Protein AF-A0A943TIC5-F1 (afdb_monomer_lite)

Radius of gyration: 16.65 Å; chains: 1; bounding box: 33×41×45 Å

Secondary structure (DSSP, 8-state):
-HHHHHHHHHHHHHHHHHHHHH-THHHHHHHHHHHHHHHHHHHHHTT-TTSHHHHHHHHHHHHHHHHHHH--SS-HHHHHHHHHHHHHHHHHHTTTSS-HHHHHHHHHIIIIIIIHHHHHHHT-

Structure (mmCIF, N/CA/C/O backbone):
data_AF-A0A943TIC5-F1
#
_entry.id   AF-A0A943TIC5-F1
#
loop_
_atom_site.group_PDB
_atom_site.id
_atom_site.type_symbol
_atom_site.label_atom_id
_atom_site.label_alt_id
_atom_site.label_comp_id
_atom_site.label_asym_id
_atom_site.label_entity_id
_atom_site.label_seq_id
_atom_site.pdbx_PDB_ins_code
_atom_site.Cartn_x
_atom_site.Cartn_y
_atom_site.Cartn_z
_atom_site.occupancy
_atom_site.B_iso_or_equiv
_atom_site.auth_seq_id
_atom_site.auth_comp_id
_atom_site.auth_asym_id
_atom_site.auth_atom_id
_atom_site.pdbx_PDB_model_num
ATOM 1 N N . MET A 1 1 ? 5.659 24.049 21.226 1.00 69.56 1 MET A N 1
ATOM 2 C CA . MET A 1 1 ? 6.246 22.860 20.567 1.00 69.56 1 MET A CA 1
ATOM 3 C C . MET A 1 1 ? 5.833 21.538 21.224 1.00 69.56 1 MET A C 1
ATOM 5 O O . MET A 1 1 ? 5.447 20.629 20.507 1.00 69.56 1 MET A O 1
ATOM 9 N N . PHE A 1 2 ? 5.856 21.415 22.560 1.00 76.38 2 PHE A N 1
ATOM 10 C CA . PHE A 1 2 ? 5.430 20.178 23.243 1.00 76.38 2 PHE A CA 1
ATOM 11 C C . PHE A 1 2 ? 3.911 19.936 23.170 1.00 76.38 2 PHE A C 1
ATOM 13 O O . PHE A 1 2 ? 3.468 18.842 22.836 1.00 76.38 2 PHE A O 1
ATOM 20 N N . LYS A 1 3 ? 3.107 20.990 23.387 1.00 81.31 3 LYS A N 1
ATOM 21 C CA . LYS A 1 3 ? 1.635 20.911 23.371 1.00 81.31 3 LYS A CA 1
ATOM 22 C C . LYS A 1 3 ? 1.065 20.403 22.039 1.00 81.31 3 LYS A C 1
ATOM 24 O O . LYS A 1 3 ? 0.133 19.617 22.052 1.00 81.31 3 LYS A O 1
ATOM 29 N N . THR A 1 4 ? 1.643 20.794 20.902 1.00 82.88 4 THR A N 1
ATOM 30 C CA . THR A 1 4 ? 1.172 20.378 19.568 1.00 82.88 4 THR A CA 1
ATOM 31 C C . THR A 1 4 ? 1.482 18.913 19.258 1.00 82.88 4 THR A C 1
ATOM 33 O O . THR A 1 4 ? 0.643 18.226 18.684 1.00 82.88 4 THR A O 1
ATOM 36 N N . ARG A 1 5 ? 2.648 18.402 19.683 1.00 84.06 5 ARG A N 1
ATOM 37 C CA . ARG A 1 5 ? 2.990 16.972 19.560 1.00 84.06 5 ARG A CA 1
ATOM 38 C C . ARG A 1 5 ? 2.106 16.100 20.448 1.00 84.06 5 ARG A C 1
ATOM 40 O O . ARG A 1 5 ? 1.620 15.068 20.002 1.00 84.06 5 ARG A O 1
ATOM 47 N N . LEU A 1 6 ? 1.873 16.548 21.680 1.00 86.94 6 LEU A N 1
ATOM 48 C CA . LEU A 1 6 ? 1.070 15.819 22.657 1.00 86.94 6 LEU A CA 1
ATOM 49 C C . LEU A 1 6 ? -0.410 15.772 22.245 1.00 86.94 6 LEU A C 1
ATOM 51 O O . LEU A 1 6 ? -1.025 14.712 22.305 1.00 86.94 6 LEU A O 1
ATOM 55 N N . LEU A 1 7 ? -0.954 16.883 21.734 1.00 87.81 7 LEU A N 1
ATOM 56 C CA . LEU A 1 7 ? -2.326 16.931 21.225 1.00 87.81 7 LEU A CA 1
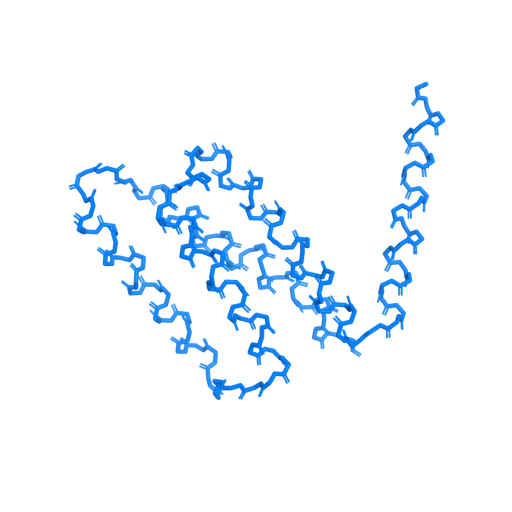ATOM 57 C C . LEU A 1 7 ? -2.518 16.016 20.003 1.00 87.81 7 LEU A C 1
ATOM 59 O O . LEU A 1 7 ? -3.481 15.259 19.963 1.00 87.81 7 LEU A O 1
ATOM 63 N N . SER A 1 8 ? -1.587 16.043 19.040 1.00 87.94 8 SER A N 1
ATOM 64 C CA . SER A 1 8 ? -1.632 15.174 17.852 1.00 87.94 8 SER A CA 1
ATOM 65 C C . SER A 1 8 ? -1.629 13.687 18.224 1.00 87.94 8 SER A C 1
ATOM 67 O O . SER A 1 8 ? -2.455 12.927 17.722 1.00 87.94 8 SER A O 1
ATOM 69 N N . GLY A 1 9 ? -0.774 13.283 19.171 1.00 85.44 9 GLY A N 1
ATOM 70 C CA . GLY A 1 9 ? -0.727 11.900 19.651 1.00 85.44 9 GLY A CA 1
ATOM 71 C C . GLY A 1 9 ? -2.038 11.450 20.298 1.00 85.44 9 GLY A C 1
ATOM 72 O O . GLY A 1 9 ? -2.552 10.389 19.956 1.00 85.44 9 GLY A O 1
ATOM 73 N N . ILE A 1 10 ? -2.619 12.271 21.180 1.00 90.81 10 ILE A N 1
ATOM 74 C CA . ILE A 1 10 ? -3.904 11.955 21.826 1.00 90.81 10 ILE A CA 1
ATOM 75 C C . ILE A 1 10 ? -5.013 11.806 20.780 1.00 90.81 10 ILE A C 1
ATOM 77 O O . ILE A 1 10 ? -5.767 10.835 20.820 1.00 90.81 10 ILE A O 1
ATOM 81 N N . VAL A 1 11 ? -5.092 12.737 19.826 1.00 90.38 11 VAL A N 1
ATOM 82 C CA . VAL A 1 11 ? -6.100 12.694 18.757 1.00 90.38 11 VAL A CA 1
ATOM 83 C C . VAL A 1 11 ? -5.946 11.427 17.912 1.00 90.38 11 VAL A C 1
ATOM 85 O O . VAL A 1 11 ? -6.943 10.758 17.651 1.00 90.38 11 VAL A O 1
ATOM 88 N N . LEU A 1 12 ? -4.717 11.053 17.541 1.00 87.38 12 LEU A N 1
ATOM 89 C CA . LEU A 1 12 ? -4.454 9.846 16.754 1.00 87.38 12 LEU A CA 1
ATOM 90 C C . LEU A 1 12 ? -4.865 8.569 17.502 1.00 87.38 12 LEU A C 1
ATOM 92 O O . LEU A 1 12 ? -5.477 7.685 16.909 1.00 87.38 12 LEU A O 1
ATOM 96 N N . VAL A 1 13 ? -4.565 8.480 18.802 1.00 88.81 13 VAL A N 1
ATOM 97 C CA . VAL A 1 13 ? -4.925 7.318 19.632 1.00 88.81 13 VAL A CA 1
ATOM 98 C C . VAL A 1 13 ? -6.440 7.176 19.759 1.00 88.81 13 VAL A C 1
ATOM 100 O O . VAL A 1 13 ? -6.966 6.075 19.606 1.00 88.81 13 VAL A O 1
ATOM 103 N N . ILE A 1 14 ? -7.155 8.280 19.997 1.00 90.38 14 ILE A N 1
ATOM 104 C CA . ILE A 1 14 ? -8.623 8.269 20.059 1.00 90.38 14 ILE A CA 1
ATOM 105 C C . ILE A 1 14 ? -9.200 7.815 18.715 1.00 90.38 14 ILE A C 1
ATOM 107 O O . ILE A 1 14 ? -10.083 6.960 18.683 1.00 90.38 14 ILE A O 1
ATOM 111 N N . LEU A 1 15 ? -8.677 8.342 17.608 1.00 86.44 15 LEU A N 1
ATOM 112 C CA . LEU A 1 15 ? -9.132 7.992 16.266 1.00 86.44 15 LEU A CA 1
ATOM 113 C C . LEU A 1 15 ? -8.885 6.504 15.965 1.00 86.44 15 LEU A C 1
ATOM 115 O O . LEU A 1 15 ? -9.791 5.824 15.489 1.00 86.44 15 LEU A O 1
ATOM 119 N N . ALA A 1 16 ? -7.717 5.968 16.332 1.00 84.94 16 ALA A N 1
ATOM 120 C CA . ALA A 1 16 ? -7.413 4.543 16.205 1.00 84.94 16 ALA A CA 1
ATOM 121 C C . ALA A 1 16 ? -8.378 3.665 17.021 1.00 84.94 16 ALA A C 1
ATOM 123 O O . ALA A 1 16 ? -8.881 2.668 16.505 1.00 84.94 16 ALA A O 1
ATOM 124 N N . LEU A 1 17 ? -8.695 4.048 18.264 1.00 85.50 17 LEU A N 1
ATOM 125 C CA . LEU A 1 17 ? -9.663 3.322 19.094 1.00 85.50 17 LEU A CA 1
ATOM 126 C C . LEU A 1 17 ? -11.062 3.323 18.473 1.00 85.50 17 LEU A C 1
ATOM 128 O O . LEU A 1 17 ? -11.698 2.274 18.412 1.00 85.50 17 LEU A O 1
ATOM 132 N N . VAL A 1 18 ? -11.532 4.472 17.981 1.00 83.31 18 VAL A N 1
ATOM 133 C CA . VAL A 1 18 ? -12.845 4.583 17.325 1.00 83.31 18 VAL A CA 1
ATOM 134 C C . VAL A 1 18 ? -12.911 3.704 16.077 1.00 83.31 18 VAL A C 1
ATOM 136 O O . VAL A 1 18 ? -13.894 2.980 15.903 1.00 83.31 18 VAL A O 1
ATOM 139 N N . LEU A 1 19 ? -11.869 3.719 15.240 1.00 83.19 19 LEU A N 1
ATOM 140 C CA . LEU A 1 19 ? -11.794 2.870 14.049 1.00 83.19 19 LEU A CA 1
ATOM 141 C C . LEU A 1 19 ? -11.861 1.386 14.424 1.00 83.19 19 LEU A C 1
ATOM 143 O O . LEU A 1 19 ? -12.705 0.664 13.893 1.00 83.19 19 LEU A O 1
ATOM 147 N N . ILE A 1 20 ? -11.040 0.955 15.389 1.00 81.75 20 ILE A N 1
ATOM 148 C CA . ILE A 1 20 ? -11.003 -0.438 15.849 1.00 81.75 20 ILE A CA 1
ATOM 149 C C . ILE A 1 20 ? -12.361 -0.859 16.421 1.00 81.75 20 ILE A C 1
ATOM 151 O O . ILE A 1 20 ? -12.832 -1.947 16.108 1.00 81.75 20 ILE A O 1
ATOM 155 N N . ILE A 1 21 ? -13.016 -0.018 17.230 1.00 81.31 21 ILE A N 1
ATOM 156 C CA . ILE A 1 21 ? -14.295 -0.353 17.877 1.00 81.31 21 ILE A CA 1
ATOM 157 C C . ILE A 1 21 ? -15.451 -0.442 16.875 1.00 81.31 21 ILE A C 1
ATOM 159 O O . ILE A 1 21 ? -16.255 -1.366 16.997 1.00 81.31 21 ILE A O 1
ATOM 163 N N . THR A 1 22 ? -15.525 0.480 15.909 1.00 77.44 22 THR A N 1
ATOM 164 C CA . THR A 1 22 ? -16.629 0.560 14.932 1.00 77.44 22 THR A CA 1
ATOM 165 C C . THR A 1 22 ? -16.642 -0.651 13.992 1.00 77.44 22 THR A C 1
ATOM 167 O O . THR A 1 22 ? -17.716 -1.163 13.677 1.00 77.44 22 THR A O 1
ATOM 170 N N . GLY A 1 23 ? -15.460 -1.158 13.617 1.00 67.81 23 GLY A N 1
ATOM 171 C CA . GLY A 1 23 ? -15.301 -2.375 12.814 1.00 67.81 23 GLY A CA 1
ATOM 172 C C . GLY A 1 23 ? -15.966 -2.321 11.429 1.00 67.81 23 GLY A C 1
ATOM 173 O O . GLY A 1 23 ? -16.434 -1.270 10.982 1.00 67.81 23 GLY A O 1
ATOM 174 N N . LYS A 1 24 ? -16.006 -3.478 10.750 1.00 77.38 24 LYS A N 1
ATOM 175 C CA . LYS A 1 24 ? -16.601 -3.658 9.408 1.00 77.38 24 LYS A CA 1
ATOM 176 C C . LYS A 1 24 ? -15.978 -2.716 8.362 1.00 77.38 24 LYS A C 1
ATOM 178 O O . LYS A 1 24 ? -14.787 -2.424 8.421 1.00 77.38 24 LYS A O 1
ATOM 183 N N . GLU A 1 25 ? -16.776 -2.210 7.426 1.00 78.44 25 GLU A N 1
ATOM 184 C CA . GLU A 1 25 ? -16.312 -1.461 6.251 1.00 78.44 25 GLU A CA 1
ATOM 185 C C . GLU A 1 25 ? -15.548 -0.172 6.587 1.00 78.44 25 GLU A C 1
ATOM 187 O O . GLU A 1 25 ? -14.667 0.254 5.842 1.00 78.44 25 GLU A O 1
ATOM 192 N N . VAL A 1 26 ? -15.812 0.437 7.749 1.00 80.25 26 VAL A N 1
ATOM 193 C CA . VAL A 1 26 ? -15.071 1.626 8.208 1.00 80.25 26 VAL A CA 1
ATOM 194 C C . VAL A 1 26 ? -13.609 1.278 8.488 1.00 80.25 26 VAL A C 1
ATOM 196 O O . VAL A 1 26 ? -12.700 2.052 8.166 1.00 80.25 26 VAL A O 1
ATOM 199 N N . LEU A 1 27 ? -13.363 0.101 9.066 1.00 80.56 27 LEU A N 1
ATOM 200 C CA . LEU A 1 27 ? -12.008 -0.379 9.296 1.00 80.56 27 LEU A CA 1
ATOM 201 C C . LEU A 1 27 ? -11.344 -0.772 7.972 1.00 80.56 27 LEU A C 1
ATOM 203 O O . LEU A 1 27 ? -10.167 -0.477 7.785 1.00 80.56 27 LEU A O 1
ATOM 207 N N . LEU A 1 28 ? -12.090 -1.350 7.024 1.00 84.25 28 LEU A N 1
ATOM 208 C CA . LEU A 1 28 ? -11.551 -1.676 5.701 1.00 84.25 28 LEU A CA 1
ATOM 209 C C . LEU A 1 28 ? -11.098 -0.416 4.960 1.00 84.25 28 LEU A C 1
ATOM 211 O O . LEU A 1 28 ? -9.959 -0.335 4.506 1.00 84.25 28 LEU A O 1
ATOM 215 N N . PHE A 1 29 ? -11.950 0.606 4.893 1.00 84.94 29 PHE A N 1
ATOM 216 C CA . PHE A 1 29 ? -11.627 1.827 4.159 1.00 84.94 29 PHE A CA 1
ATOM 217 C C . PHE A 1 29 ? -10.478 2.607 4.812 1.00 84.94 29 PHE A C 1
ATOM 219 O O . PHE A 1 29 ? -9.604 3.139 4.126 1.00 84.94 29 PHE A O 1
ATOM 226 N N . SER A 1 30 ? -10.444 2.651 6.147 1.00 85.31 30 SER A N 1
ATOM 227 C CA . SER A 1 30 ? -9.354 3.305 6.877 1.00 85.31 30 SER A CA 1
ATOM 228 C C . SER A 1 30 ? -8.027 2.554 6.753 1.00 85.31 30 SER A C 1
ATOM 230 O O . SER A 1 30 ? -7.007 3.190 6.495 1.00 85.31 30 SER A O 1
ATOM 232 N N . THR A 1 31 ? -8.019 1.224 6.865 1.00 86.81 31 THR A N 1
ATOM 233 C CA . THR A 1 31 ? -6.808 0.408 6.662 1.00 86.81 31 THR A CA 1
ATO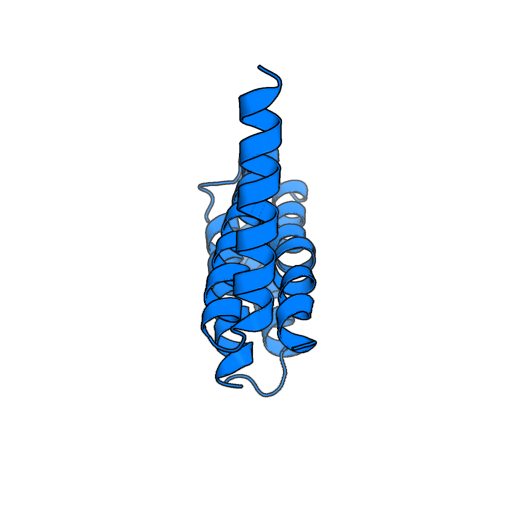M 234 C C . THR A 1 31 ? -6.314 0.482 5.222 1.00 86.81 31 THR A C 1
ATOM 236 O O . THR A 1 31 ? -5.122 0.694 5.019 1.00 86.81 31 THR A O 1
ATOM 239 N N . LEU A 1 32 ? -7.206 0.464 4.227 1.00 89.56 32 LEU A N 1
ATOM 240 C CA . LEU A 1 32 ? -6.859 0.714 2.826 1.00 89.56 32 LEU A CA 1
ATOM 241 C C . LEU A 1 32 ? -6.238 2.103 2.628 1.00 89.56 32 LEU A C 1
ATOM 243 O O . LEU A 1 32 ? -5.192 2.219 1.988 1.00 89.56 32 LEU A O 1
ATOM 247 N N . ALA A 1 33 ? -6.831 3.155 3.199 1.00 89.81 33 ALA A N 1
ATOM 248 C CA . ALA A 1 33 ? -6.285 4.506 3.097 1.00 89.81 33 ALA A CA 1
ATOM 249 C C . ALA A 1 33 ? -4.887 4.601 3.730 1.00 89.81 33 ALA A C 1
ATOM 251 O O . ALA A 1 33 ? -3.966 5.140 3.114 1.00 89.81 33 ALA A O 1
ATOM 252 N N . ILE A 1 34 ? -4.704 4.029 4.924 1.00 91.19 34 ILE A N 1
ATOM 253 C CA . ILE A 1 34 ? -3.409 3.999 5.618 1.00 91.19 34 ILE A CA 1
ATOM 254 C C . ILE A 1 34 ? -2.389 3.174 4.822 1.00 91.19 34 ILE A C 1
ATOM 256 O O . ILE A 1 34 ? -1.250 3.610 4.664 1.00 91.19 34 ILE A O 1
ATOM 260 N N . SER A 1 35 ? -2.785 2.026 4.269 1.00 91.38 35 SER A N 1
ATOM 261 C CA . SER A 1 35 ? -1.923 1.202 3.421 1.00 91.38 35 SER A CA 1
ATOM 262 C C . SER A 1 35 ? -1.486 1.944 2.162 1.00 91.38 35 SER A C 1
ATOM 264 O O . SER A 1 35 ? -0.300 1.932 1.846 1.00 91.38 35 SER A O 1
ATOM 266 N N . CYS A 1 36 ? -2.392 2.646 1.478 1.00 89.31 36 CYS A N 1
ATOM 267 C CA . CYS A 1 36 ? -2.048 3.465 0.315 1.00 89.31 36 CYS A CA 1
ATOM 268 C C . CYS A 1 36 ? -1.067 4.590 0.674 1.00 89.31 36 CYS A C 1
ATOM 270 O O . CYS A 1 36 ? -0.108 4.815 -0.063 1.00 89.31 36 CYS A O 1
ATOM 272 N N . ILE A 1 37 ? -1.259 5.261 1.817 1.00 91.25 37 ILE A N 1
ATOM 273 C CA . ILE A 1 37 ? -0.324 6.287 2.306 1.00 91.25 37 ILE A CA 1
ATOM 274 C C . ILE A 1 37 ? 1.046 5.666 2.607 1.00 91.25 37 ILE A C 1
ATOM 276 O O . ILE A 1 37 ? 2.065 6.187 2.157 1.00 91.25 37 ILE A O 1
ATOM 280 N N . GLY A 1 38 ? 1.089 4.527 3.302 1.00 90.69 38 GLY A N 1
ATOM 281 C CA . GLY A 1 38 ? 2.343 3.838 3.613 1.00 90.69 38 GLY A CA 1
ATOM 282 C C . GLY A 1 38 ? 3.073 3.338 2.362 1.00 90.69 38 GLY A C 1
ATOM 283 O O . GLY A 1 38 ? 4.290 3.483 2.253 1.00 90.69 38 GLY A O 1
ATOM 284 N N . MET A 1 39 ? 2.340 2.810 1.377 1.00 91.25 39 MET A N 1
ATOM 285 C CA . MET A 1 39 ? 2.901 2.423 0.079 1.00 91.25 39 MET A CA 1
ATOM 286 C C . MET A 1 39 ? 3.433 3.642 -0.681 1.00 91.25 39 MET A C 1
ATOM 288 O O . MET A 1 39 ? 4.502 3.558 -1.279 1.00 91.25 39 MET A O 1
ATOM 292 N N . TYR A 1 40 ? 2.750 4.786 -0.604 1.00 90.12 40 TYR A N 1
ATOM 293 C CA . TYR A 1 40 ? 3.218 6.039 -1.196 1.00 90.12 40 TYR A CA 1
ATOM 294 C C . TYR A 1 40 ? 4.517 6.539 -0.580 1.00 90.12 40 TYR A C 1
ATOM 296 O O . TYR A 1 40 ? 5.452 6.876 -1.311 1.00 90.12 40 TYR A O 1
ATOM 304 N N . GLU A 1 41 ? 4.621 6.534 0.746 1.00 89.00 41 GLU A N 1
ATOM 305 C CA . GLU A 1 41 ? 5.864 6.894 1.423 1.00 89.00 41 GLU A CA 1
ATOM 306 C C . GLU A 1 41 ? 7.007 5.948 1.042 1.00 89.00 41 GLU A C 1
ATOM 308 O O . GLU A 1 41 ? 8.099 6.417 0.710 1.00 89.00 41 GLU A O 1
ATOM 313 N N . LEU A 1 42 ? 6.745 4.636 0.991 1.00 90.50 42 LEU A N 1
ATOM 314 C CA . LEU A 1 42 ? 7.726 3.645 0.553 1.00 90.50 42 LEU A CA 1
ATOM 315 C C . LEU A 1 42 ? 8.181 3.915 -0.890 1.00 90.50 42 LEU A C 1
ATOM 317 O O . LEU A 1 42 ? 9.376 4.027 -1.155 1.00 90.50 42 LEU A O 1
ATOM 321 N N . TYR A 1 43 ? 7.251 4.075 -1.830 1.00 88.38 43 TYR A N 1
ATOM 322 C CA . TYR A 1 43 ? 7.564 4.285 -3.249 1.00 88.38 43 TYR A CA 1
ATOM 323 C C . TYR A 1 43 ? 8.285 5.608 -3.509 1.00 88.38 43 TYR A C 1
ATOM 325 O O . TYR A 1 43 ? 9.104 5.700 -4.431 1.00 88.38 43 TYR A O 1
ATOM 333 N N . ARG A 1 44 ? 8.041 6.622 -2.678 1.00 88.94 44 ARG A N 1
ATOM 334 C CA . ARG A 1 44 ? 8.745 7.903 -2.732 1.00 88.94 44 ARG A CA 1
ATOM 335 C C . ARG A 1 44 ? 10.214 7.787 -2.318 1.00 88.94 44 ARG A C 1
ATOM 337 O O . ARG A 1 44 ? 11.049 8.453 -2.932 1.00 88.94 44 ARG A O 1
ATOM 344 N N . VAL A 1 45 ? 10.563 6.927 -1.354 1.00 89.50 45 VAL A N 1
ATOM 345 C CA . VAL A 1 45 ? 11.974 6.663 -0.980 1.00 89.50 45 VAL A CA 1
ATOM 346 C C . VAL A 1 45 ? 12.767 6.131 -2.176 1.00 89.50 45 VAL A C 1
ATOM 348 O O . VAL A 1 45 ? 13.896 6.558 -2.413 1.00 89.50 45 VAL A O 1
ATOM 351 N N . PHE A 1 46 ? 12.141 5.273 -2.981 1.00 84.62 46 PHE A N 1
ATOM 352 C CA . PHE A 1 46 ? 12.725 4.719 -4.204 1.00 84.62 46 PHE A CA 1
ATOM 353 C C . PHE A 1 46 ? 12.531 5.617 -5.441 1.00 84.62 46 PHE A C 1
ATOM 355 O O . PHE A 1 46 ? 13.010 5.282 -6.517 1.00 84.62 46 PHE A O 1
ATOM 362 N N . LYS A 1 47 ? 11.873 6.781 -5.307 1.00 84.50 47 LYS A N 1
ATOM 363 C CA . LYS A 1 47 ? 11.566 7.733 -6.397 1.00 84.50 47 LYS A CA 1
ATOM 364 C C . LYS A 1 47 ? 10.745 7.137 -7.553 1.00 84.50 47 LYS A C 1
ATOM 366 O O . LYS A 1 47 ? 10.805 7.628 -8.679 1.00 84.50 47 LYS A O 1
ATOM 371 N N . ILE A 1 48 ? 9.929 6.123 -7.270 1.00 85.12 48 ILE A N 1
ATOM 372 C CA . ILE A 1 48 ? 9.089 5.421 -8.257 1.00 85.12 48 ILE A CA 1
ATOM 373 C C . ILE A 1 48 ? 7.599 5.760 -8.120 1.00 85.12 48 ILE A C 1
ATOM 375 O O . ILE A 1 48 ? 6.769 5.138 -8.777 1.00 85.12 48 ILE A O 1
ATOM 379 N N . GLU A 1 49 ? 7.245 6.755 -7.302 1.00 73.75 49 GLU A N 1
ATOM 380 C CA . GLU A 1 49 ? 5.864 7.076 -6.902 1.00 73.75 49 GLU A CA 1
ATOM 381 C C . GLU A 1 49 ? 4.890 7.314 -8.079 1.00 73.75 49 GLU A C 1
ATOM 383 O O . GLU A 1 49 ? 3.711 6.994 -7.964 1.00 73.75 49 GLU A O 1
ATOM 388 N N . LYS A 1 50 ? 5.378 7.819 -9.226 1.00 75.19 50 LYS A N 1
ATOM 389 C CA . LYS A 1 50 ? 4.582 8.064 -10.452 1.00 75.19 50 LYS A CA 1
ATOM 390 C C . LYS A 1 50 ? 4.828 7.039 -11.563 1.00 75.19 50 LYS A C 1
ATOM 392 O O . LYS A 1 50 ? 4.504 7.284 -12.723 1.00 75.19 50 LYS A O 1
ATOM 397 N N . SER A 1 51 ? 5.478 5.924 -11.243 1.00 84.50 51 SER A N 1
ATOM 398 C CA . SER A 1 51 ? 5.793 4.887 -12.223 1.00 84.50 51 SER A CA 1
ATOM 399 C C . SER A 1 51 ? 4.598 3.970 -12.492 1.00 84.50 51 SER A C 1
ATOM 401 O O . SER A 1 51 ? 3.728 3.785 -11.642 1.00 84.50 51 SER A O 1
ATOM 403 N N . LEU A 1 52 ? 4.597 3.336 -13.669 1.00 82.81 52 LEU A N 1
ATOM 404 C CA . LEU A 1 52 ? 3.631 2.286 -14.003 1.00 82.81 52 LEU A CA 1
ATOM 405 C C . LEU A 1 52 ? 3.693 1.114 -13.010 1.00 82.81 52 LEU A C 1
ATOM 407 O O . LEU A 1 52 ? 2.655 0.545 -12.691 1.00 82.81 52 LEU A O 1
ATOM 411 N N . LEU A 1 53 ? 4.876 0.788 -12.470 1.00 86.62 53 LEU A N 1
ATOM 412 C CA . LEU A 1 53 ? 5.005 -0.251 -11.445 1.00 86.62 53 LEU A CA 1
ATOM 413 C C . LEU A 1 53 ? 4.297 0.140 -10.146 1.00 86.62 53 LEU A C 1
ATOM 415 O O . LEU A 1 53 ? 3.563 -0.671 -9.591 1.00 86.62 53 LEU A O 1
ATOM 419 N N . ALA A 1 54 ? 4.477 1.375 -9.670 1.00 87.19 54 ALA A N 1
ATOM 420 C CA . ALA A 1 54 ? 3.795 1.845 -8.466 1.00 87.19 54 ALA A CA 1
ATOM 421 C C . ALA A 1 54 ? 2.269 1.812 -8.638 1.00 87.19 54 ALA A C 1
ATOM 423 O O . ALA A 1 54 ? 1.562 1.365 -7.738 1.00 87.19 54 ALA A O 1
ATOM 424 N N . ALA A 1 55 ? 1.769 2.203 -9.816 1.00 88.56 55 ALA A N 1
ATOM 425 C CA . ALA A 1 55 ? 0.348 2.107 -10.145 1.00 88.56 55 ALA A CA 1
ATOM 426 C C . ALA A 1 55 ? -0.172 0.662 -10.053 1.00 88.56 55 ALA A C 1
ATOM 428 O O . ALA A 1 55 ? -1.210 0.433 -9.434 1.00 88.56 55 ALA A O 1
ATOM 429 N N . LEU A 1 56 ? 0.567 -0.315 -10.593 1.00 90.88 56 LEU A N 1
ATOM 430 C CA . LEU A 1 56 ? 0.225 -1.735 -10.448 1.00 90.88 56 LEU A CA 1
ATOM 431 C C . LEU A 1 56 ? 0.198 -2.177 -8.980 1.00 90.88 56 LEU A C 1
ATOM 433 O O . LEU A 1 56 ? -0.710 -2.906 -8.589 1.00 90.88 56 LEU A O 1
ATOM 437 N N . GLY A 1 57 ? 1.149 -1.707 -8.168 1.00 90.50 57 GLY A N 1
ATOM 438 C CA . GLY A 1 57 ? 1.173 -1.947 -6.724 1.00 90.50 57 GLY A CA 1
ATOM 439 C C . GLY A 1 57 ? -0.091 -1.453 -6.021 1.00 90.50 57 GLY A C 1
ATOM 440 O O . GLY A 1 57 ? -0.734 -2.220 -5.306 1.00 90.50 57 GLY A O 1
ATOM 441 N N . TYR A 1 58 ? -0.493 -0.202 -6.262 1.00 89.94 58 TYR A N 1
ATOM 442 C CA . TYR A 1 58 ? -1.707 0.358 -5.657 1.00 89.94 58 TYR A CA 1
ATOM 443 C C . TYR A 1 58 ? -2.978 -0.350 -6.118 1.00 89.94 58 TYR A C 1
ATOM 445 O O . TYR A 1 58 ? -3.841 -0.645 -5.295 1.00 89.94 58 TYR A O 1
ATOM 453 N N . ILE A 1 59 ? -3.095 -0.649 -7.416 1.00 90.69 59 ILE A N 1
ATOM 454 C CA . ILE A 1 59 ? -4.254 -1.373 -7.952 1.00 90.69 59 ILE A CA 1
ATOM 455 C C . ILE A 1 59 ? -4.350 -2.747 -7.290 1.00 90.69 59 ILE A C 1
ATOM 457 O O . ILE A 1 59 ? -5.420 -3.124 -6.825 1.00 90.69 59 ILE A O 1
ATOM 461 N N . ALA A 1 60 ? -3.236 -3.472 -7.186 1.00 90.88 60 ALA A N 1
ATOM 462 C CA . ALA A 1 60 ? -3.217 -4.777 -6.542 1.00 90.88 60 ALA A CA 1
ATOM 463 C C . ALA A 1 60 ? -3.581 -4.697 -5.048 1.00 90.88 60 ALA A C 1
ATOM 465 O O . ALA A 1 60 ? -4.312 -5.559 -4.565 1.00 90.88 60 ALA A O 1
ATOM 466 N N . ALA A 1 61 ? -3.158 -3.647 -4.333 1.00 91.31 61 ALA A N 1
ATOM 467 C CA . ALA A 1 61 ? -3.570 -3.418 -2.947 1.00 91.31 61 ALA A CA 1
ATOM 468 C C . ALA A 1 61 ? -5.083 -3.163 -2.833 1.00 91.31 61 ALA A C 1
ATOM 470 O O . ALA A 1 61 ? -5.741 -3.769 -1.991 1.00 91.31 61 ALA A O 1
ATOM 471 N N . ILE A 1 62 ? -5.654 -2.327 -3.706 1.00 90.12 62 ILE A N 1
ATOM 472 C CA . ILE A 1 62 ? -7.101 -2.059 -3.733 1.00 90.12 62 ILE A CA 1
ATOM 473 C C . ILE A 1 62 ? -7.881 -3.343 -4.028 1.00 90.12 62 ILE A C 1
ATOM 475 O O . ILE A 1 62 ? -8.821 -3.666 -3.307 1.00 90.12 62 ILE A O 1
ATOM 479 N N . VAL A 1 63 ? -7.469 -4.106 -5.047 1.00 90.25 63 VAL A N 1
ATOM 480 C CA . VAL A 1 63 ? -8.116 -5.379 -5.399 1.00 90.25 63 VAL A CA 1
ATOM 481 C C . VA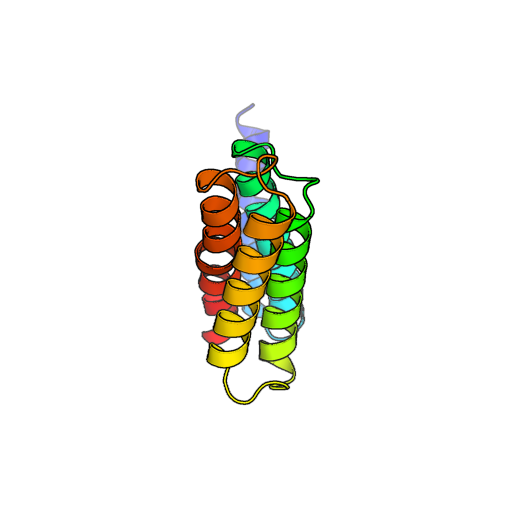L A 1 63 ? -8.029 -6.369 -4.237 1.00 90.25 63 VAL A C 1
ATOM 483 O O . VAL A 1 63 ? -9.016 -7.040 -3.953 1.00 90.25 63 VAL A O 1
ATOM 486 N N . PHE A 1 64 ? -6.895 -6.435 -3.536 1.00 88.38 64 PHE A N 1
ATOM 487 C CA . PHE A 1 64 ? -6.732 -7.287 -2.357 1.00 88.38 64 PHE A CA 1
ATOM 488 C C . PHE A 1 64 ? -7.702 -6.910 -1.225 1.00 88.38 64 PHE A C 1
ATOM 490 O O . PHE A 1 64 ? -8.375 -7.779 -0.679 1.00 88.38 64 PHE A O 1
ATOM 497 N N . TYR A 1 65 ? -7.841 -5.623 -0.909 1.00 85.69 65 TYR A N 1
ATOM 498 C CA . TYR A 1 65 ? -8.793 -5.167 0.107 1.00 85.69 65 TYR A CA 1
ATOM 499 C C . TYR A 1 65 ? -10.256 -5.397 -0.308 1.00 85.69 65 TYR A C 1
ATOM 501 O O . TYR A 1 65 ? -11.038 -5.892 0.497 1.00 85.69 65 TYR A O 1
ATOM 509 N N . CYS A 1 66 ? -10.631 -5.134 -1.566 1.00 85.81 66 CYS A N 1
ATOM 510 C CA . CYS A 1 66 ? -11.972 -5.469 -2.069 1.00 85.81 66 CYS A CA 1
ATOM 511 C C . CYS A 1 66 ? -12.248 -6.979 -2.026 1.00 85.81 66 CYS A C 1
ATOM 513 O O . CYS A 1 66 ? -13.375 -7.411 -1.783 1.00 85.81 66 CYS A O 1
ATOM 515 N N . ASN A 1 67 ? -11.219 -7.793 -2.266 1.00 87.38 67 ASN A N 1
ATOM 516 C CA . ASN A 1 67 ? -11.327 -9.240 -2.187 1.00 87.38 67 ASN A CA 1
ATOM 517 C C . ASN A 1 67 ? -11.623 -9.725 -0.762 1.00 87.38 67 ASN A C 1
ATOM 519 O O . ASN A 1 67 ? -12.369 -10.687 -0.611 1.00 87.38 67 ASN A O 1
ATOM 523 N N . LEU A 1 68 ? -11.106 -9.034 0.255 1.00 81.94 68 LEU A N 1
ATOM 524 C CA . LEU A 1 68 ? -11.314 -9.368 1.663 1.00 81.94 68 LEU A CA 1
ATOM 525 C C . LEU A 1 68 ? -12.797 -9.310 2.075 1.00 81.94 68 LEU A C 1
ATOM 527 O O . LEU A 1 68 ? -13.255 -10.162 2.832 1.00 81.94 68 LEU A O 1
ATOM 531 N N . GLU A 1 69 ? -13.551 -8.335 1.559 1.00 78.19 69 GLU A N 1
ATOM 532 C CA . GLU A 1 69 ? -14.983 -8.178 1.861 1.00 78.19 69 GLU A CA 1
ATOM 533 C C . GLU A 1 69 ? -15.879 -9.035 0.967 1.00 78.19 69 GLU A C 1
ATOM 535 O O . GLU A 1 69 ? -16.798 -9.698 1.451 1.00 78.19 69 GLU A O 1
ATOM 540 N N . TRP A 1 70 ? -15.617 -9.053 -0.341 1.00 73.94 70 TRP A N 1
ATOM 541 C CA . TRP A 1 70 ? -16.504 -9.720 -1.298 1.00 73.94 70 TRP A CA 1
ATOM 542 C C . TRP A 1 70 ? -16.135 -11.171 -1.603 1.00 73.94 70 TRP A C 1
ATOM 544 O O . TRP A 1 70 ? -16.915 -11.852 -2.265 1.00 73.94 70 TRP A O 1
ATOM 554 N N . ASN A 1 71 ? -14.973 -11.656 -1.151 1.00 77.12 71 ASN A N 1
ATOM 555 C CA . ASN A 1 71 ? -14.459 -13.004 -1.430 1.00 77.12 71 ASN A CA 1
ATOM 556 C C . ASN A 1 71 ? -14.549 -13.387 -2.922 1.00 77.12 71 ASN A C 1
ATOM 558 O O . ASN A 1 71 ? -14.867 -14.515 -3.289 1.00 77.12 71 ASN A O 1
ATOM 562 N N . PHE A 1 72 ? -14.275 -12.421 -3.807 1.00 71.62 72 PHE A N 1
ATOM 563 C CA . PHE A 1 72 ? -14.450 -12.577 -5.258 1.00 71.62 72 PHE A CA 1
ATOM 564 C C . PHE A 1 72 ? -13.487 -13.602 -5.882 1.00 71.62 72 PHE A C 1
ATOM 566 O O . PHE A 1 72 ? -13.774 -14.216 -6.905 1.00 71.62 72 PHE A O 1
ATOM 573 N N . ILE A 1 73 ? -12.321 -13.766 -5.262 1.00 75.62 73 ILE A N 1
ATOM 574 C CA . ILE A 1 73 ? -11.253 -14.677 -5.671 1.00 75.62 73 ILE A CA 1
ATOM 575 C C . ILE A 1 73 ? -11.165 -15.741 -4.578 1.00 75.62 73 ILE A C 1
ATOM 577 O O . ILE A 1 73 ? -10.791 -15.392 -3.460 1.00 75.62 73 ILE A O 1
ATOM 581 N N . PRO A 1 74 ? -11.497 -17.006 -4.882 1.00 70.69 74 PRO A N 1
ATOM 582 C CA . PRO A 1 74 ? -11.511 -18.078 -3.889 1.00 70.69 74 PRO A CA 1
ATOM 583 C C . PRO A 1 74 ? -10.111 -18.443 -3.377 1.00 70.69 74 PRO A C 1
ATOM 585 O O . PRO A 1 74 ? -9.989 -18.983 -2.284 1.00 70.69 74 PRO A O 1
ATOM 588 N N . ASP A 1 75 ? -9.060 -18.134 -4.144 1.00 81.31 75 ASP A N 1
ATOM 589 C CA . ASP A 1 75 ? -7.669 -18.319 -3.735 1.00 81.31 75 ASP A CA 1
ATOM 590 C C . ASP A 1 75 ? -6.855 -17.034 -3.957 1.00 81.31 75 ASP A C 1
ATOM 592 O O . ASP A 1 75 ? -6.495 -16.674 -5.082 1.00 81.31 75 ASP A O 1
ATOM 596 N N . ILE A 1 76 ? -6.538 -16.348 -2.856 1.00 83.81 76 ILE A N 1
ATOM 597 C CA . ILE A 1 76 ? -5.719 -15.126 -2.833 1.00 83.81 76 ILE A CA 1
ATOM 598 C C . ILE A 1 76 ? -4.331 -15.374 -3.452 1.00 83.81 76 ILE A C 1
ATOM 600 O O . ILE A 1 76 ? -3.721 -14.457 -4.012 1.00 83.81 76 ILE A O 1
ATOM 604 N N . MET A 1 77 ? -3.836 -16.613 -3.437 1.00 86.62 77 MET A N 1
ATOM 605 C CA . MET A 1 77 ? -2.541 -16.961 -4.017 1.00 86.62 77 MET A CA 1
ATOM 606 C C . MET A 1 77 ? -2.508 -16.743 -5.539 1.00 86.62 77 MET A C 1
ATOM 608 O O . MET A 1 77 ? -1.455 -16.410 -6.092 1.00 86.62 77 MET A O 1
ATOM 612 N N . ILE A 1 78 ? -3.663 -16.815 -6.212 1.00 88.25 78 ILE A N 1
ATOM 613 C CA . ILE A 1 78 ? -3.802 -16.472 -7.636 1.00 88.25 78 ILE A CA 1
ATOM 614 C C . ILE A 1 78 ? -3.529 -14.982 -7.862 1.00 88.25 78 ILE A C 1
ATOM 616 O O . ILE A 1 78 ? -2.831 -14.626 -8.813 1.00 88.25 78 ILE A O 1
ATOM 620 N N . LEU A 1 79 ? -4.021 -14.107 -6.978 1.00 88.44 79 LEU A N 1
ATOM 621 C CA . LEU A 1 79 ? -3.773 -12.665 -7.061 1.00 88.44 79 LEU A CA 1
ATOM 622 C C . LEU A 1 79 ? -2.279 -12.359 -6.912 1.00 88.44 79 LEU A C 1
ATOM 624 O O . LEU A 1 79 ? -1.741 -11.557 -7.675 1.00 88.44 79 LEU A O 1
ATOM 628 N N . PHE A 1 80 ? -1.587 -13.034 -5.992 1.00 89.06 80 PHE A N 1
ATOM 629 C CA . PHE A 1 80 ? -0.143 -12.862 -5.804 1.00 89.06 80 PHE A CA 1
ATOM 630 C C . PHE A 1 80 ? 0.675 -13.344 -7.000 1.00 89.06 80 PHE A C 1
ATOM 632 O O . PHE A 1 80 ? 1.599 -12.646 -7.427 1.00 89.06 80 PHE A O 1
ATOM 639 N N . MET A 1 81 ? 0.319 -14.491 -7.584 1.00 91.38 81 MET A N 1
ATOM 640 C CA . MET A 1 81 ? 0.948 -14.964 -8.820 1.00 91.38 81 MET A CA 1
ATOM 641 C C . MET A 1 81 ? 0.720 -13.990 -9.974 1.00 91.38 81 MET A C 1
ATOM 643 O O . MET A 1 81 ? 1.681 -13.594 -10.634 1.00 91.38 81 MET A O 1
ATOM 647 N N . ALA A 1 82 ? -0.526 -13.566 -10.200 1.00 91.50 82 ALA A N 1
ATOM 648 C CA . ALA A 1 82 ? -0.861 -12.625 -11.265 1.00 91.50 82 ALA A CA 1
ATOM 649 C C . ALA A 1 82 ? -0.109 -11.296 -11.098 1.00 91.50 82 ALA A C 1
ATOM 651 O O . ALA A 1 82 ? 0.455 -10.775 -12.061 1.00 91.50 82 ALA A O 1
ATOM 652 N N . PHE A 1 83 ? -0.032 -10.785 -9.867 1.00 92.12 83 PHE A N 1
ATOM 653 C CA . PHE A 1 83 ? 0.728 -9.585 -9.539 1.00 92.12 83 PHE A CA 1
ATOM 654 C C . PHE A 1 83 ? 2.225 -9.746 -9.833 1.00 92.12 83 PHE A C 1
ATOM 656 O O . PHE A 1 83 ? 2.805 -8.884 -10.493 1.00 92.12 83 PHE A O 1
ATOM 663 N N . MET A 1 84 ? 2.850 -10.856 -9.422 1.00 92.44 84 MET A N 1
ATOM 664 C CA . MET A 1 84 ? 4.259 -11.118 -9.742 1.00 92.44 84 MET A CA 1
ATOM 665 C C . MET A 1 84 ? 4.507 -11.211 -11.248 1.00 92.44 84 MET A C 1
ATOM 667 O O . MET A 1 84 ? 5.458 -10.605 -11.741 1.00 92.44 84 MET A O 1
ATOM 671 N N . ILE A 1 85 ? 3.657 -11.932 -11.984 1.00 92.75 85 ILE A N 1
ATOM 672 C CA . ILE A 1 85 ? 3.783 -12.070 -13.440 1.00 92.75 85 ILE A CA 1
ATOM 673 C C . ILE A 1 85 ? 3.670 -10.696 -14.111 1.00 92.75 85 ILE A C 1
ATOM 675 O O . ILE A 1 85 ? 4.493 -10.372 -14.965 1.00 92.75 85 ILE A O 1
ATOM 679 N N . LEU A 1 86 ? 2.714 -9.860 -13.693 1.00 92.56 86 LEU A N 1
ATOM 680 C CA . LEU A 1 86 ? 2.554 -8.500 -14.214 1.00 92.56 86 LEU A CA 1
ATOM 681 C C . LEU A 1 86 ? 3.762 -7.609 -13.908 1.00 92.56 86 LEU A C 1
ATOM 683 O O . LEU A 1 86 ? 4.214 -6.880 -14.790 1.00 92.56 86 LEU A O 1
ATOM 687 N N . LEU A 1 87 ? 4.318 -7.681 -12.695 1.00 91.38 87 LEU A N 1
ATOM 688 C CA . LEU A 1 87 ? 5.530 -6.936 -12.349 1.00 91.38 87 LEU A CA 1
ATOM 689 C C . LEU A 1 87 ? 6.719 -7.355 -13.217 1.00 91.38 87 LEU A C 1
ATOM 691 O O . LEU A 1 87 ? 7.420 -6.490 -13.743 1.00 91.38 87 LEU A O 1
ATOM 695 N N . MET A 1 88 ? 6.927 -8.663 -13.400 1.00 92.31 88 MET A N 1
ATOM 696 C CA . MET A 1 88 ? 7.991 -9.185 -14.265 1.00 92.31 88 MET A CA 1
ATOM 697 C C . MET A 1 88 ? 7.775 -8.783 -15.724 1.00 92.31 88 MET A C 1
ATOM 699 O O . MET A 1 88 ? 8.721 -8.380 -16.397 1.00 92.31 88 MET A O 1
ATOM 703 N N . PHE A 1 89 ? 6.533 -8.834 -16.205 1.00 91.94 89 PHE A N 1
ATOM 704 C CA . PHE A 1 89 ? 6.177 -8.403 -17.550 1.00 91.94 89 PHE A CA 1
ATOM 705 C C . PHE A 1 89 ? 6.538 -6.929 -17.762 1.00 91.94 89 PHE A C 1
ATOM 707 O O . PHE A 1 89 ? 7.321 -6.608 -18.655 1.00 91.94 89 PHE A O 1
ATOM 714 N N . VAL A 1 90 ? 6.060 -6.023 -16.902 1.00 89.06 90 VAL A N 1
ATOM 715 C CA . VAL A 1 90 ? 6.386 -4.592 -17.026 1.00 89.06 90 VAL A CA 1
ATOM 716 C C . VAL A 1 90 ? 7.887 -4.346 -16.902 1.00 89.06 90 VAL A C 1
ATOM 718 O O . VAL A 1 90 ? 8.426 -3.538 -17.655 1.00 89.06 90 VAL A O 1
ATOM 721 N N . PHE A 1 91 ? 8.575 -5.058 -16.009 1.00 88.50 91 PHE A N 1
ATOM 722 C CA . PHE A 1 91 ? 10.024 -4.957 -15.862 1.00 88.50 91 PHE A CA 1
ATOM 723 C C . PHE A 1 91 ? 10.774 -5.298 -17.160 1.00 88.50 91 PHE A C 1
ATOM 725 O O . PHE A 1 91 ? 11.637 -4.526 -17.576 1.00 88.50 91 PHE A O 1
ATOM 732 N N . VAL A 1 92 ? 10.418 -6.402 -17.826 1.00 89.06 92 VAL A N 1
ATOM 733 C CA . VAL A 1 92 ? 11.058 -6.833 -19.082 1.00 89.06 92 VAL A CA 1
ATOM 734 C C . VAL A 1 92 ? 10.755 -5.862 -20.225 1.00 89.06 92 VAL A C 1
ATOM 736 O O . VAL A 1 92 ? 11.669 -5.449 -20.935 1.00 89.06 92 VAL A O 1
ATOM 739 N N . PHE A 1 93 ? 9.495 -5.45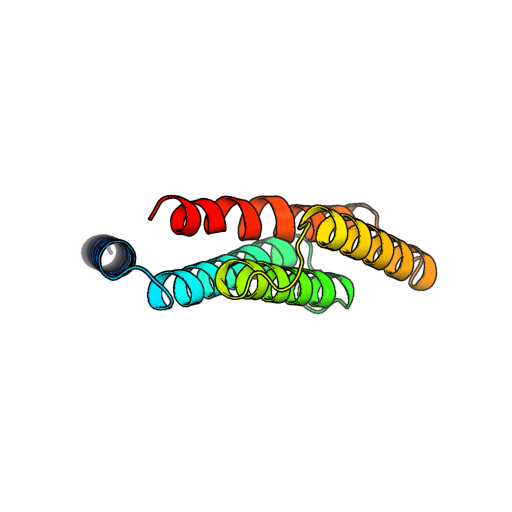1 -20.394 1.00 89.31 93 PHE A N 1
ATOM 740 C CA . PHE A 1 93 ? 9.097 -4.582 -21.510 1.00 89.31 93 PHE A CA 1
ATOM 741 C C . PHE A 1 93 ? 9.600 -3.146 -21.383 1.00 89.31 93 PHE A C 1
ATOM 743 O O . PHE A 1 93 ? 9.848 -2.485 -22.389 1.00 89.31 93 PHE A O 1
ATOM 750 N N . ALA A 1 94 ? 9.744 -2.650 -20.159 1.00 85.75 94 ALA A N 1
ATOM 751 C CA . ALA A 1 94 ? 10.268 -1.318 -19.913 1.00 85.75 94 ALA A CA 1
ATOM 752 C C . ALA A 1 94 ? 11.777 -1.322 -19.626 1.00 85.75 94 ALA A C 1
ATOM 754 O O . ALA A 1 94 ? 12.307 -0.294 -19.208 1.00 85.75 94 ALA A O 1
ATOM 755 N N . TYR A 1 95 ? 12.494 -2.426 -19.859 1.00 80.31 95 TYR A N 1
ATOM 756 C CA . TYR A 1 95 ? 13.953 -2.444 -19.754 1.00 80.31 95 TYR A CA 1
ATOM 757 C C . TYR A 1 95 ? 14.586 -1.454 -20.757 1.00 80.31 95 TYR A C 1
ATOM 759 O O . TYR A 1 95 ? 14.167 -1.428 -21.916 1.00 80.31 95 TYR A O 1
ATOM 767 N N . PRO A 1 96 ? 15.583 -0.628 -20.364 1.00 81.12 96 PRO A N 1
ATOM 768 C CA . PRO A 1 96 ? 16.315 -0.589 -19.086 1.00 81.12 96 PRO A CA 1
ATOM 769 C C . PRO A 1 96 ? 15.794 0.453 -18.074 1.00 81.12 96 PRO A C 1
ATOM 771 O O . PRO A 1 96 ? 16.494 0.796 -17.122 1.00 81.12 96 PRO A O 1
ATOM 774 N N . LYS A 1 97 ? 14.590 1.000 -18.281 1.00 80.56 97 LYS A N 1
ATOM 775 C CA . LYS A 1 97 ? 14.023 2.113 -17.499 1.00 80.56 97 LYS A CA 1
ATOM 776 C C . LYS A 1 97 ? 13.821 1.785 -16.017 1.00 80.56 97 LYS A C 1
ATOM 778 O O . LYS A 1 97 ? 13.883 2.698 -15.201 1.00 80.56 97 LYS A O 1
ATOM 783 N N . TYR A 1 98 ? 13.550 0.522 -15.689 1.00 83.44 98 TYR A N 1
ATOM 784 C CA . TYR A 1 98 ? 13.354 0.051 -14.316 1.00 83.44 98 TYR 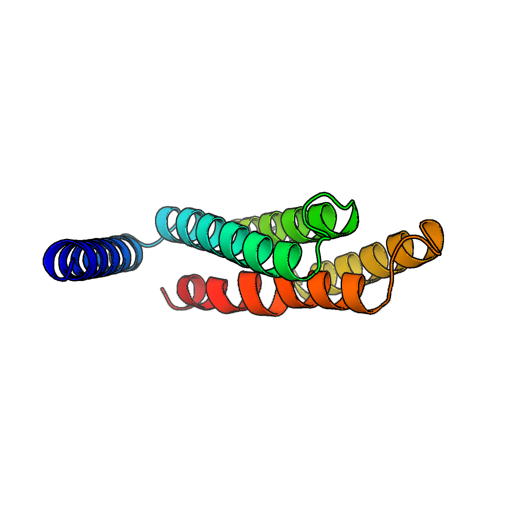A CA 1
ATOM 785 C C . TYR A 1 98 ? 14.486 -0.867 -13.879 1.00 83.44 98 TYR A C 1
ATOM 787 O O . TYR A 1 98 ? 15.058 -1.609 -14.683 1.00 83.44 98 TYR A O 1
ATOM 795 N N . HIS A 1 99 ? 14.813 -0.824 -12.593 1.00 84.56 99 HIS A N 1
ATOM 796 C CA . HIS A 1 99 ? 15.824 -1.681 -11.984 1.00 84.56 99 HIS A CA 1
ATOM 797 C C . HIS A 1 99 ? 15.179 -2.686 -11.029 1.00 84.56 99 HIS A C 1
ATOM 799 O O . HIS A 1 99 ? 14.055 -2.501 -10.566 1.00 84.56 99 HIS A O 1
ATOM 805 N N . ALA A 1 100 ? 15.902 -3.760 -10.707 1.00 86.31 100 ALA A N 1
ATOM 806 C CA . ALA A 1 100 ? 15.404 -4.797 -9.801 1.00 86.31 100 ALA A CA 1
ATOM 807 C C . ALA A 1 100 ? 14.975 -4.228 -8.432 1.00 86.31 100 ALA A C 1
ATOM 809 O O . ALA A 1 100 ? 13.997 -4.692 -7.849 1.00 86.31 100 ALA A O 1
ATOM 810 N N . ASN A 1 101 ? 15.650 -3.172 -7.962 1.00 87.06 101 ASN A N 1
ATOM 811 C CA . ASN A 1 101 ? 15.303 -2.466 -6.726 1.00 87.06 101 ASN A CA 1
ATOM 812 C C . ASN A 1 101 ? 13.896 -1.846 -6.768 1.00 87.06 101 ASN A C 1
ATOM 814 O O . ASN A 1 101 ? 13.205 -1.851 -5.753 1.00 87.06 101 ASN A O 1
ATOM 818 N N . ASP A 1 102 ? 13.452 -1.362 -7.931 1.00 87.56 102 ASP A N 1
ATOM 819 C CA . ASP A 1 102 ? 12.131 -0.744 -8.092 1.00 87.56 102 ASP A CA 1
ATOM 820 C C . ASP A 1 102 ? 11.030 -1.803 -8.009 1.00 87.56 102 ASP A C 1
ATOM 822 O O . ASP A 1 102 ? 10.028 -1.631 -7.317 1.00 87.56 102 ASP A O 1
ATOM 826 N N . VAL A 1 103 ? 11.245 -2.939 -8.678 1.00 90.00 103 VAL A N 1
ATOM 827 C CA . VAL A 1 103 ? 10.319 -4.077 -8.653 1.00 90.00 103 VAL A CA 1
ATOM 828 C C . VAL A 1 103 ? 10.208 -4.650 -7.245 1.00 90.00 103 VAL A C 1
ATOM 830 O O . VAL A 1 103 ? 9.105 -4.911 -6.762 1.00 90.00 103 VAL A O 1
ATOM 833 N N . MET A 1 104 ? 11.350 -4.793 -6.568 1.00 90.75 104 MET A N 1
ATOM 834 C CA . MET A 1 104 ? 11.411 -5.203 -5.172 1.00 90.75 104 MET A CA 1
ATOM 835 C C . MET A 1 104 ? 10.618 -4.235 -4.291 1.00 90.75 104 MET A C 1
ATOM 837 O O . MET A 1 104 ? 9.788 -4.685 -3.508 1.00 90.75 104 MET A O 1
ATOM 841 N N . ALA A 1 105 ? 10.815 -2.921 -4.431 1.00 90.00 105 ALA A N 1
ATOM 842 C CA . ALA A 1 105 ? 10.087 -1.929 -3.642 1.00 90.00 105 ALA A CA 1
ATOM 843 C C . ALA A 1 105 ? 8.568 -2.036 -3.840 1.00 90.00 105 ALA A C 1
ATOM 845 O O . ALA A 1 105 ? 7.822 -1.998 -2.861 1.00 90.00 105 ALA A O 1
ATOM 846 N N . VAL A 1 106 ? 8.102 -2.232 -5.078 1.00 91.44 106 VAL A N 1
ATOM 847 C CA . VAL A 1 106 ? 6.671 -2.411 -5.369 1.00 91.44 106 VAL A CA 1
ATOM 848 C C . VAL A 1 106 ? 6.113 -3.687 -4.756 1.00 91.44 106 VAL A C 1
ATOM 850 O O . VAL A 1 106 ? 5.053 -3.638 -4.125 1.00 91.44 106 VAL A O 1
ATOM 853 N N . PHE A 1 107 ? 6.849 -4.792 -4.872 1.00 91.38 107 PHE A N 1
ATOM 854 C CA . PHE A 1 107 ? 6.499 -6.053 -4.229 1.00 91.38 107 PHE A CA 1
ATOM 855 C C . PHE A 1 107 ? 6.411 -5.896 -2.704 1.00 91.38 107 PHE A C 1
ATOM 857 O O . PHE A 1 107 ? 5.379 -6.200 -2.109 1.00 91.38 107 PHE A O 1
ATOM 864 N N . PHE A 1 108 ? 7.440 -5.330 -2.070 1.00 91.06 108 PHE A N 1
ATOM 865 C CA . PHE A 1 108 ? 7.432 -5.062 -0.632 1.00 91.06 108 PHE A CA 1
ATOM 866 C C . PHE A 1 108 ? 6.286 -4.139 -0.220 1.00 91.06 108 PHE A C 1
ATOM 868 O O . PHE A 1 108 ? 5.654 -4.398 0.797 1.00 91.06 108 PHE A O 1
ATOM 875 N N . GLY A 1 109 ? 5.961 -3.112 -1.006 1.00 90.62 109 GLY A N 1
ATOM 876 C CA . GLY A 1 109 ? 4.827 -2.234 -0.717 1.00 90.62 109 GLY A CA 1
ATOM 877 C C . GLY A 1 109 ? 3.520 -3.007 -0.555 1.00 90.62 109 GLY A C 1
ATOM 878 O O . GLY A 1 109 ? 2.805 -2.807 0.423 1.00 90.62 109 GLY A O 1
ATOM 879 N N . LEU A 1 110 ? 3.235 -3.946 -1.456 1.00 91.06 110 LEU A N 1
ATOM 880 C CA . LEU A 1 110 ? 2.023 -4.754 -1.359 1.00 91.06 110 LEU A CA 1
ATOM 881 C C . LEU A 1 110 ? 2.065 -5.697 -0.146 1.00 91.06 110 LEU A C 1
ATOM 883 O O . LEU A 1 110 ? 1.182 -5.651 0.708 1.00 91.06 110 LEU A O 1
ATOM 887 N N . PHE A 1 111 ? 3.102 -6.530 -0.038 1.00 89.38 111 PHE A N 1
ATOM 888 C CA . PHE A 1 111 ? 3.134 -7.584 0.980 1.00 89.38 111 PHE A CA 1
ATOM 889 C C . PHE A 1 111 ? 3.381 -7.060 2.391 1.00 89.38 111 PHE A C 1
ATOM 891 O O . PHE A 1 111 ? 2.718 -7.476 3.339 1.00 89.38 111 PHE A O 1
ATOM 898 N N . TYR A 1 112 ? 4.329 -6.144 2.542 1.00 87.62 112 TYR A N 1
ATOM 899 C CA . TYR A 1 112 ? 4.722 -5.647 3.851 1.00 87.62 112 TYR A CA 1
ATOM 900 C C . TYR A 1 112 ? 3.801 -4.537 4.356 1.00 87.62 112 TYR A C 1
ATOM 902 O O . TYR A 1 112 ? 3.541 -4.483 5.551 1.00 87.62 112 TYR A O 1
ATOM 910 N N . VAL A 1 113 ? 3.294 -3.658 3.484 1.00 90.56 113 VAL A N 1
ATOM 911 C CA . VAL A 1 113 ? 2.455 -2.531 3.928 1.00 90.56 113 VAL A CA 1
ATOM 912 C C . VAL A 1 113 ? 0.969 -2.857 3.825 1.00 90.56 113 VAL A C 1
ATOM 914 O O . VAL A 1 113 ? 0.255 -2.711 4.813 1.00 90.56 113 VAL A O 1
ATOM 917 N N . ALA A 1 114 ? 0.475 -3.292 2.662 1.00 90.12 114 ALA A N 1
ATOM 918 C CA . ALA A 1 114 ? -0.962 -3.519 2.490 1.00 90.12 114 ALA A CA 1
ATOM 919 C C . ALA A 1 114 ? -1.446 -4.777 3.222 1.00 90.12 114 ALA A C 1
ATOM 921 O O . ALA A 1 114 ? -2.354 -4.703 4.049 1.00 90.12 114 ALA A O 1
ATOM 922 N N . ILE A 1 115 ? -0.810 -5.923 2.971 1.00 88.94 115 ILE A N 1
ATOM 923 C CA . ILE A 1 115 ? -1.282 -7.204 3.513 1.00 88.94 115 ILE A CA 1
ATOM 924 C C . ILE A 1 115 ? -1.084 -7.274 5.026 1.00 88.94 115 ILE A C 1
ATOM 926 O O . ILE A 1 115 ? -2.016 -7.638 5.739 1.00 88.94 115 ILE A O 1
ATOM 930 N N . MET A 1 116 ? 0.087 -6.890 5.544 1.00 89.75 116 MET A N 1
ATOM 931 C CA . MET A 1 116 ? 0.321 -6.962 6.993 1.00 89.75 116 MET A CA 1
ATOM 932 C C . MET A 1 116 ? -0.642 -6.073 7.781 1.00 89.75 116 MET A C 1
ATOM 934 O O . MET A 1 116 ? -1.116 -6.469 8.844 1.00 89.75 116 MET A O 1
ATOM 938 N N . LEU A 1 117 ? -0.973 -4.895 7.250 1.00 87.25 117 LEU A N 1
ATOM 939 C CA . LEU A 1 117 ? -1.905 -3.979 7.899 1.00 87.25 117 LEU A CA 1
ATOM 940 C C . LEU A 1 117 ? -3.352 -4.492 7.823 1.00 87.25 117 LEU A C 1
ATOM 942 O O . LEU A 1 117 ? -4.113 -4.304 8.771 1.00 87.25 117 LEU A O 1
ATOM 946 N N . SER A 1 118 ? -3.705 -5.236 6.769 1.00 86.12 118 SER A N 1
ATOM 947 C CA . SER A 1 118 ? -5.013 -5.891 6.652 1.00 86.12 118 SER A CA 1
ATOM 948 C C . SER A 1 118 ? -5.280 -6.954 7.726 1.00 86.12 118 SER A C 1
ATOM 950 O O . SER A 1 118 ? -6.438 -7.225 8.031 1.00 86.12 118 SER A O 1
ATOM 952 N N . TYR A 1 119 ? -4.255 -7.523 8.374 1.00 84.44 119 TYR 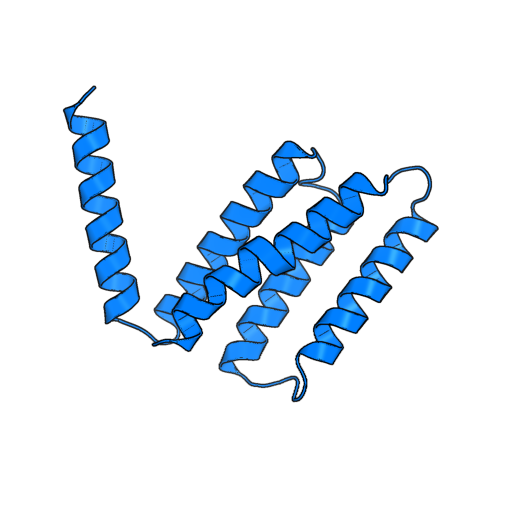A N 1
ATOM 953 C CA . TYR A 1 119 ? -4.490 -8.439 9.499 1.00 84.44 119 TYR A CA 1
ATOM 954 C C . TYR A 1 119 ? -5.179 -7.750 10.678 1.00 84.44 119 TYR A C 1
ATOM 956 O O . TYR A 1 119 ? -5.916 -8.403 11.408 1.00 84.44 119 TYR A O 1
ATOM 964 N N . VAL A 1 120 ? -5.020 -6.430 10.836 1.00 84.50 120 VAL A N 1
ATOM 965 C CA . VAL A 1 120 ? -5.784 -5.667 11.837 1.00 84.50 120 VAL A CA 1
ATOM 966 C C . VAL A 1 120 ? -7.289 -5.769 11.568 1.00 84.50 120 VAL A C 1
ATOM 968 O O . VAL A 1 120 ? -8.070 -5.818 12.514 1.00 84.50 120 VAL A O 1
ATOM 971 N N . TYR A 1 121 ? -7.684 -5.848 10.294 1.00 82.19 121 TYR A N 1
ATOM 972 C CA . TYR A 1 121 ? -9.062 -6.108 9.888 1.00 82.19 121 TYR A CA 1
ATOM 973 C C . TYR A 1 121 ? -9.472 -7.558 10.128 1.00 82.19 121 TYR A C 1
ATOM 975 O O . TYR A 1 121 ? -10.515 -7.787 10.720 1.00 82.19 121 TYR A O 1
ATOM 983 N N . GLN A 1 122 ? -8.645 -8.535 9.749 1.00 79.38 122 GLN A N 1
ATOM 984 C CA . GLN A 1 122 ? -8.998 -9.958 9.881 1.00 79.38 122 GLN A CA 1
ATOM 985 C C . GLN A 1 122 ? -9.174 -10.435 11.333 1.00 79.38 122 GLN A C 1
ATOM 987 O O . GLN A 1 122 ? -9.826 -11.448 11.569 1.00 79.38 122 GLN A O 1
ATOM 992 N N . ILE A 1 123 ? -8.572 -9.744 12.305 1.00 81.56 123 ILE A N 1
ATOM 993 C CA . ILE A 1 123 ? -8.673 -10.088 13.734 1.00 81.56 123 ILE A CA 1
ATOM 994 C C . ILE A 1 123 ? -10.008 -9.619 14.351 1.00 81.56 123 ILE A C 1
ATOM 996 O O . ILE A 1 123 ? -10.378 -10.083 15.432 1.00 81.56 123 ILE A O 1
ATOM 1000 N N . ARG A 1 124 ? -10.713 -8.684 13.705 1.00 69.56 124 ARG A N 1
ATOM 1001 C CA . ARG A 1 124 ? -11.907 -8.000 14.223 1.00 69.56 124 ARG A CA 1
ATOM 1002 C C . ARG A 1 124 ? -13.192 -8.550 13.622 1.00 69.56 124 ARG A C 1
ATOM 1004 O O . ARG A 1 124 ? -14.171 -8.613 14.400 1.00 69.56 124 ARG A O 1
#

Sequence (124 aa):
MFKTRLLSGIVLVILALVLIITGKEVLLFSTLAISCIGMYELYRVFKIEKSLLAALGYIAAIVFYCNLEWNFIPDIMILFMAFMILLMFVFVFAYPKYHANDVMAVFFGLFYVAIMLSYVYQIR

Foldseek 3Di:
DVVVVVVVVVVVVVVVVVLLVVADPSVLVVLLVQLLVQLQVLLVVVPCNPPPLSVLLNVLLVVVSVCVVPVPDVDCVVSVVVSLVVLVVCPVVPPPVDDPVNSVSSNCSNVVRRVVSCVSNVVD

pLDDT: mean 85.89, std 5.56, range [67.81, 92.75]